Protein AF-A0A531MEI8-F1 (afdb_monomer_lite)

Radius of gyration: 16.37 Å; chains: 1; bounding box: 48×26×44 Å

Foldseek 3Di:
DDDPPPDQDDDDPVLVVVLVLLLDLPRDQDPDLDDLVSVVSSCSVCVVVVSNVSNLVSDVVVPPVSPPPDPVSVVVSVVSVVVVVVVVVVVVVVVVVVVVVVVD

Sequence (104 aa):
MDVPGLMLPSLTPAEERLLLRFADPEAAAVEDNLSAKALSALLDNAEFHGVLPIMLRKLRERGDAHLPSDAALLDKLDDLRQKATIATGQSMLLQYHGDRIMKG

Secondary structure (DSSP, 8-state):
---TT--PPPPPHHHHHHHHHHH-TTSPP------HHHHHHHHHHHHHTT-HHHHHHHHHHH-GGGS---HHHHHHHHHHHHHHHHHHHHHHHHHHHHHHHHT-

Structure (mmCIF, N/CA/C/O backbone):
data_AF-A0A531MEI8-F1
#
_entry.id   AF-A0A531MEI8-F1
#
loop_
_atom_site.group_PDB
_atom_site.id
_atom_site.type_symbol
_atom_site.label_atom_id
_atom_site.label_alt_id
_atom_site.label_comp_id
_atom_site.label_asym_id
_atom_site.label_entity_id
_atom_site.label_seq_id
_atom_site.pdbx_PDB_ins_code
_atom_site.Cartn_x
_atom_site.Cartn_y
_atom_site.Cartn_z
_atom_site.occupancy
_atom_site.B_iso_or_equiv
_atom_site.auth_seq_id
_atom_site.auth_comp_id
_atom_site.auth_asym_id
_atom_site.auth_atom_id
_atom_site.pdbx_PDB_model_num
ATOM 1 N N . MET A 1 1 ? -20.891 12.530 -15.814 1.00 36.31 1 MET A N 1
ATOM 2 C CA . MET A 1 1 ? -20.608 11.093 -15.647 1.00 36.31 1 MET A CA 1
ATOM 3 C C . MET A 1 1 ? -19.491 10.999 -14.634 1.00 36.31 1 MET A C 1
ATOM 5 O O . MET A 1 1 ? -18.416 11.514 -14.907 1.00 36.31 1 MET A O 1
ATOM 9 N N . ASP A 1 2 ? -19.797 10.468 -13.456 1.00 36.34 2 ASP A N 1
ATOM 10 C CA . ASP A 1 2 ? -18.818 10.175 -12.409 1.00 36.34 2 ASP A CA 1
ATOM 11 C C . ASP A 1 2 ? -17.957 8.993 -12.862 1.00 36.34 2 ASP A C 1
ATOM 13 O O . ASP A 1 2 ? -18.497 8.014 -13.379 1.00 36.34 2 ASP A O 1
ATOM 17 N N . VAL A 1 3 ? -16.636 9.096 -12.723 1.00 46.59 3 VAL A N 1
ATOM 18 C CA . VAL A 1 3 ? -15.703 8.000 -13.015 1.00 46.59 3 VAL A CA 1
ATOM 19 C C . VAL A 1 3 ? -15.482 7.257 -11.693 1.00 46.59 3 VAL A C 1
ATOM 21 O O . VAL A 1 3 ? -14.797 7.790 -10.816 1.00 46.59 3 VAL A O 1
ATOM 24 N N . PRO A 1 4 ? -16.063 6.060 -11.488 1.00 47.47 4 PRO A N 1
ATOM 25 C CA . PRO A 1 4 ? -15.894 5.316 -10.249 1.00 47.47 4 PRO A CA 1
ATOM 26 C C . PRO A 1 4 ? -14.499 4.684 -10.273 1.00 47.47 4 PRO A C 1
ATOM 28 O O . PRO A 1 4 ? -14.299 3.602 -10.815 1.00 47.47 4 PRO A O 1
ATOM 31 N N . GLY A 1 5 ? -13.505 5.411 -9.770 1.00 51.91 5 GLY A N 1
ATOM 32 C CA . GLY A 1 5 ? -12.112 4.949 -9.761 1.00 51.91 5 GLY A CA 1
ATOM 33 C C . GLY A 1 5 ? -11.065 6.001 -9.398 1.00 51.91 5 GLY A C 1
ATOM 34 O O . GLY A 1 5 ? -9.893 5.665 -9.302 1.00 51.91 5 GLY A O 1
ATOM 35 N N . LEU A 1 6 ? -11.464 7.260 -9.190 1.00 58.72 6 LEU A N 1
ATOM 36 C CA . LEU A 1 6 ? -10.539 8.365 -8.899 1.00 58.72 6 LEU A CA 1
ATOM 37 C C . LEU A 1 6 ? -10.592 8.869 -7.450 1.00 58.72 6 LEU A C 1
ATOM 39 O O . LEU A 1 6 ? -9.818 9.751 -7.089 1.00 58.72 6 LEU A O 1
ATOM 43 N N . MET A 1 7 ? -11.487 8.333 -6.613 1.00 78.31 7 MET A N 1
ATOM 44 C CA . MET A 1 7 ? -11.550 8.715 -5.202 1.00 78.31 7 MET A CA 1
ATOM 45 C C . MET A 1 7 ? -10.711 7.763 -4.360 1.00 78.31 7 MET A C 1
ATOM 47 O O . MET A 1 7 ? -11.099 6.621 -4.118 1.00 78.31 7 MET A O 1
ATOM 51 N N . LEU A 1 8 ? -9.563 8.263 -3.909 1.00 87.62 8 LEU A N 1
ATOM 52 C CA . LEU A 1 8 ? -8.757 7.589 -2.903 1.00 87.62 8 LEU A CA 1
ATOM 53 C C . LEU A 1 8 ? -9.525 7.505 -1.585 1.00 87.62 8 LEU A C 1
ATOM 55 O O . LEU A 1 8 ? -10.254 8.443 -1.237 1.00 87.62 8 LEU A O 1
ATOM 59 N N . PRO A 1 9 ? -9.350 6.415 -0.824 1.00 90.75 9 PRO A N 1
ATOM 60 C CA . PRO A 1 9 ? -9.899 6.347 0.515 1.00 90.75 9 PRO A CA 1
ATOM 61 C C . PRO A 1 9 ? -9.307 7.484 1.353 1.00 90.75 9 PRO A C 1
ATOM 63 O O . PRO A 1 9 ? -8.087 7.654 1.417 1.00 90.75 9 PRO A O 1
ATOM 66 N N . SER A 1 10 ? -10.186 8.272 1.975 1.00 92.19 10 SER A N 1
ATOM 67 C CA . SER A 1 10 ? -9.777 9.385 2.828 1.00 92.19 10 SER A CA 1
ATOM 68 C C . SER A 1 10 ? -8.968 8.877 4.014 1.00 92.19 10 SER A C 1
ATOM 70 O O . SER A 1 10 ? -9.349 7.901 4.662 1.00 92.19 10 SER A O 1
ATOM 72 N N . LEU A 1 11 ? -7.880 9.580 4.304 1.00 93.25 11 LEU A N 1
ATOM 73 C CA . LEU A 1 11 ? -7.025 9.324 5.448 1.00 93.25 11 LEU A CA 1
ATOM 74 C C . LEU A 1 11 ? -7.329 10.339 6.549 1.00 93.25 11 LEU A C 1
ATOM 76 O O . LEU A 1 11 ? -7.658 11.498 6.298 1.00 93.25 11 LEU A O 1
ATOM 80 N N . THR A 1 12 ? -7.221 9.905 7.796 1.00 94.44 12 THR A N 1
ATOM 81 C CA . THR A 1 12 ? -7.130 10.821 8.931 1.00 94.44 12 THR A CA 1
ATOM 82 C C . THR A 1 12 ? -5.777 11.541 8.911 1.00 94.44 12 THR A C 1
ATOM 84 O O . THR A 1 12 ? -4.801 11.002 8.385 1.00 94.44 12 THR A O 1
ATOM 87 N N . PRO A 1 13 ? -5.637 12.701 9.578 1.00 94.00 13 PRO A N 1
ATOM 88 C CA . PRO A 1 13 ? -4.348 13.396 9.655 1.00 94.00 13 PRO A CA 1
ATOM 89 C C . PRO A 1 13 ? -3.203 12.543 10.232 1.00 94.00 13 PRO A C 1
ATOM 91 O O . PRO A 1 13 ? -2.032 12.780 9.940 1.00 94.00 13 PRO A O 1
ATOM 94 N N . ALA A 1 14 ? -3.519 11.555 11.078 1.00 91.69 14 ALA A N 1
ATOM 95 C CA . ALA A 1 14 ? -2.535 10.612 11.604 1.00 91.69 14 ALA A CA 1
ATOM 96 C C . ALA A 1 14 ? -2.084 9.605 10.533 1.00 91.69 14 ALA A C 1
ATOM 98 O O . ALA A 1 14 ? -0.886 9.371 10.384 1.00 91.69 14 ALA A O 1
ATOM 99 N N . GLU A 1 15 ? -3.021 9.061 9.756 1.00 93.81 15 GLU A N 1
ATOM 100 C CA . GLU A 1 15 ? -2.733 8.146 8.647 1.00 93.81 15 GLU A CA 1
ATOM 101 C C . GLU A 1 15 ? -1.990 8.853 7.503 1.00 93.81 15 GLU A C 1
ATOM 103 O O . GLU A 1 15 ? -1.061 8.282 6.944 1.00 93.81 15 GLU A O 1
ATOM 108 N N . GLU A 1 16 ? -2.299 10.117 7.201 1.00 93.50 16 GLU A N 1
ATOM 109 C CA . GLU A 1 16 ? -1.539 10.911 6.221 1.00 93.50 16 GLU A CA 1
ATOM 110 C C . GLU A 1 16 ? -0.072 11.072 6.633 1.00 93.50 16 GLU A C 1
ATOM 112 O O . GLU A 1 16 ? 0.843 10.827 5.845 1.00 93.50 16 GLU A O 1
ATOM 117 N N . ARG A 1 17 ? 0.182 11.432 7.899 1.00 92.56 17 ARG A N 1
ATOM 118 C CA . ARG A 1 17 ? 1.552 11.496 8.437 1.00 92.56 17 ARG A CA 1
ATOM 119 C C . ARG A 1 17 ? 2.239 10.142 8.368 1.00 92.56 17 ARG A C 1
ATOM 121 O O . ARG A 1 17 ? 3.447 10.078 8.141 1.00 92.56 17 ARG A O 1
ATOM 128 N N . LEU A 1 18 ? 1.480 9.070 8.562 1.00 92.38 18 LEU A N 1
ATOM 129 C CA . LEU A 1 18 ? 2.006 7.725 8.459 1.00 92.38 18 LEU A CA 1
ATOM 130 C C . LEU A 1 18 ? 2.405 7.371 7.031 1.00 92.38 18 LEU A C 1
ATOM 132 O O . LEU A 1 18 ? 3.486 6.827 6.825 1.00 92.38 18 LEU A O 1
ATOM 136 N N . LEU A 1 19 ? 1.580 7.735 6.051 1.00 93.38 19 LEU A N 1
ATOM 137 C CA . LEU A 1 19 ? 1.895 7.583 4.637 1.00 93.38 19 LEU A CA 1
ATOM 138 C C . LEU A 1 19 ? 3.178 8.339 4.273 1.00 93.38 19 LEU A C 1
ATOM 140 O O . LEU A 1 19 ? 4.047 7.774 3.616 1.00 93.38 19 LEU A O 1
ATOM 144 N N . LEU A 1 20 ? 3.340 9.575 4.756 1.00 92.88 20 LEU A N 1
ATOM 145 C CA . LEU A 1 20 ? 4.567 10.352 4.550 1.00 92.88 20 LEU A CA 1
ATOM 146 C C . LEU A 1 20 ? 5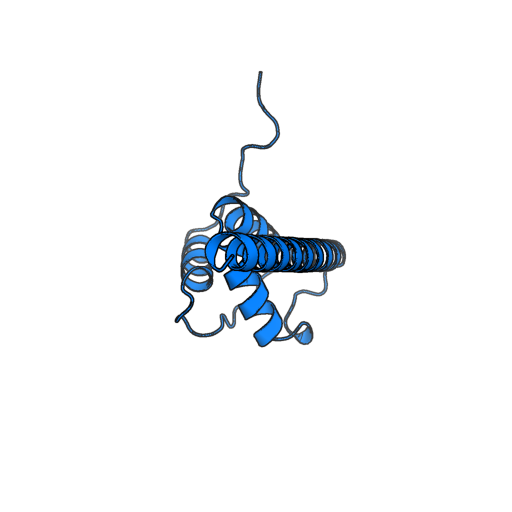.797 9.669 5.169 1.00 92.88 20 LEU A C 1
ATOM 148 O O . LEU A 1 20 ? 6.855 9.635 4.548 1.00 92.88 20 LEU A O 1
ATOM 152 N N . ARG A 1 21 ? 5.662 9.065 6.357 1.00 91.50 21 ARG A N 1
ATOM 153 C CA . ARG A 1 21 ? 6.743 8.269 6.968 1.00 91.50 21 ARG A CA 1
ATOM 154 C C . ARG A 1 21 ? 7.045 6.996 6.182 1.00 91.50 21 ARG A C 1
ATOM 156 O O . ARG A 1 21 ? 8.205 6.615 6.081 1.00 91.50 21 ARG A O 1
ATOM 163 N N . PHE A 1 22 ? 6.033 6.332 5.625 1.00 90.50 22 PHE A N 1
ATOM 164 C CA . PHE A 1 22 ? 6.248 5.190 4.736 1.00 90.50 22 PHE A CA 1
ATOM 165 C C . PHE A 1 22 ? 6.942 5.599 3.434 1.00 90.50 22 PHE A C 1
ATOM 167 O O . PHE A 1 22 ? 7.764 4.834 2.933 1.00 90.50 22 PHE A O 1
ATOM 174 N N . ALA A 1 23 ? 6.627 6.785 2.910 1.00 90.38 23 ALA A N 1
ATOM 175 C CA . ALA A 1 23 ? 7.208 7.333 1.690 1.00 90.38 23 ALA A CA 1
ATOM 176 C C . ALA A 1 23 ? 8.682 7.736 1.844 1.00 90.38 23 ALA A C 1
ATOM 178 O O . ALA A 1 23 ? 9.399 7.765 0.849 1.00 90.38 23 ALA A O 1
ATOM 179 N N . ASP A 1 24 ? 9.138 8.021 3.064 1.00 91.50 24 ASP A N 1
ATOM 180 C CA . ASP A 1 24 ? 10.538 8.318 3.356 1.00 91.50 24 ASP A CA 1
ATOM 181 C C . ASP A 1 24 ? 11.373 7.016 3.431 1.00 91.50 24 ASP A C 1
ATOM 183 O O . ASP A 1 24 ? 11.191 6.203 4.351 1.00 91.50 24 ASP A O 1
ATOM 187 N N . PRO A 1 25 ? 12.312 6.779 2.491 1.00 87.06 25 PRO A N 1
ATOM 188 C CA . PRO A 1 25 ? 13.167 5.595 2.510 1.00 87.06 25 PRO A CA 1
ATOM 189 C C . PRO A 1 25 ? 14.005 5.477 3.786 1.00 87.06 25 PRO A C 1
ATOM 191 O O . PRO A 1 25 ? 14.200 4.354 4.260 1.00 87.06 25 PRO A O 1
ATOM 194 N N . GLU A 1 26 ? 14.423 6.612 4.353 1.00 87.38 26 GLU A N 1
ATOM 195 C CA . GLU A 1 26 ? 15.337 6.721 5.494 1.00 87.38 26 GLU A CA 1
ATOM 196 C C . GLU A 1 26 ? 14.604 6.705 6.843 1.00 87.38 26 GLU A C 1
ATOM 198 O O . GLU A 1 26 ? 15.212 6.474 7.890 1.00 87.38 26 GLU A O 1
ATOM 203 N N . ALA A 1 27 ? 13.282 6.902 6.846 1.00 86.69 27 ALA A N 1
ATOM 204 C CA . ALA A 1 27 ? 12.492 6.822 8.067 1.00 86.69 27 ALA A CA 1
ATOM 205 C C . ALA A 1 27 ? 12.518 5.408 8.670 1.00 86.69 27 ALA A C 1
ATOM 207 O O . ALA A 1 27 ? 12.356 4.401 7.971 1.00 86.69 27 ALA A O 1
ATOM 208 N N . ALA A 1 28 ? 12.645 5.339 9.998 1.00 78.12 28 ALA A N 1
ATOM 209 C CA . ALA A 1 28 ? 12.577 4.086 10.745 1.00 78.12 28 ALA A CA 1
ATOM 210 C C . ALA A 1 28 ? 11.267 3.323 10.478 1.00 78.12 28 ALA A C 1
ATOM 212 O O . ALA A 1 28 ? 10.227 3.925 10.183 1.00 78.12 28 ALA A O 1
ATOM 213 N N . ALA A 1 29 ? 11.326 1.994 10.615 1.00 66.62 29 ALA A N 1
ATOM 214 C CA . ALA A 1 29 ? 10.171 1.123 10.447 1.00 66.62 29 ALA A CA 1
ATOM 215 C C . ALA A 1 29 ? 9.005 1.575 11.343 1.00 66.62 29 ALA A C 1
ATOM 217 O O . ALA A 1 29 ? 9.176 1.934 12.509 1.00 66.62 29 ALA A O 1
ATOM 218 N N . VAL A 1 30 ? 7.811 1.598 10.760 1.00 69.06 30 VAL A N 1
ATOM 219 C CA . VAL A 1 30 ? 6.597 2.069 11.419 1.00 69.06 30 VAL A CA 1
ATOM 220 C C . VAL A 1 30 ? 6.040 0.958 12.315 1.00 69.06 30 VAL A C 1
ATOM 222 O O . VAL A 1 30 ? 5.438 -0.004 11.829 1.00 69.06 30 VAL A O 1
ATOM 225 N N . GLU A 1 31 ? 6.223 1.096 13.627 1.00 64.81 31 GLU A N 1
ATOM 226 C CA . GLU A 1 31 ? 5.517 0.305 14.641 1.00 64.81 31 GLU A CA 1
ATOM 227 C C . GLU A 1 31 ? 4.156 0.934 14.952 1.00 64.81 31 GLU A C 1
ATOM 229 O O . GLU A 1 31 ? 3.952 1.520 16.008 1.00 64.81 31 GLU A O 1
ATOM 234 N N . ASP A 1 32 ? 3.214 0.817 14.018 1.00 69.19 32 ASP A N 1
ATOM 235 C CA . ASP A 1 32 ? 1.812 1.117 14.304 1.00 69.19 32 ASP A CA 1
ATOM 236 C C . ASP A 1 32 ? 0.974 -0.159 14.189 1.00 69.19 32 ASP A C 1
ATOM 238 O O . ASP A 1 32 ? 1.069 -0.919 13.214 1.00 69.19 32 ASP A O 1
ATOM 242 N N . ASN A 1 33 ? 0.163 -0.409 15.220 1.00 78.69 33 ASN A N 1
ATOM 243 C CA . ASN A 1 33 ? -0.880 -1.431 15.219 1.00 78.69 33 ASN A CA 1
ATOM 244 C C . ASN A 1 33 ? -2.073 -0.891 14.428 1.00 78.69 33 ASN A C 1
ATOM 246 O O . ASN A 1 33 ? -3.036 -0.367 14.986 1.00 78.69 33 ASN A O 1
ATOM 250 N N . LEU A 1 34 ? -1.965 -0.962 13.104 1.00 86.69 34 LEU A N 1
ATOM 251 C CA . LEU A 1 34 ? -3.000 -0.487 12.198 1.00 86.69 34 LEU A CA 1
ATOM 252 C C . LEU A 1 34 ? -4.169 -1.465 12.145 1.00 86.69 34 LEU A C 1
ATOM 254 O O . LEU A 1 34 ? -3.989 -2.676 12.199 1.00 86.69 34 LEU A O 1
ATOM 258 N N . SER A 1 35 ? -5.380 -0.941 11.973 1.00 92.50 35 SER A N 1
ATOM 259 C CA . SER A 1 35 ? -6.499 -1.785 11.555 1.00 92.50 35 SER A CA 1
ATOM 260 C C . SER A 1 35 ? -6.312 -2.226 10.100 1.00 92.50 35 SER A C 1
ATOM 262 O O . SER A 1 35 ? -5.671 -1.528 9.309 1.00 92.50 35 SER A O 1
ATOM 264 N N . ALA A 1 36 ? -6.931 -3.345 9.713 1.00 93.44 36 ALA A N 1
ATOM 265 C CA . ALA A 1 36 ? -6.898 -3.815 8.327 1.00 93.44 36 ALA A CA 1
ATOM 266 C C . ALA A 1 36 ? -7.427 -2.763 7.337 1.00 93.44 36 ALA A C 1
ATOM 268 O O . ALA A 1 36 ? -6.853 -2.555 6.269 1.00 93.44 36 ALA A O 1
ATOM 269 N N . LYS A 1 37 ? -8.475 -2.029 7.734 1.00 93.88 37 LYS A N 1
ATOM 270 C CA . LYS A 1 37 ? -9.054 -0.937 6.945 1.00 93.88 37 LYS A CA 1
ATOM 271 C C . LYS A 1 37 ? -8.062 0.210 6.737 1.00 93.88 37 LYS A C 1
ATOM 273 O O . LYS A 1 37 ? -7.897 0.656 5.606 1.00 93.88 37 LYS A O 1
ATOM 278 N N . ALA A 1 38 ? -7.407 0.661 7.807 1.00 93.62 38 ALA A N 1
ATOM 279 C CA . ALA A 1 38 ? -6.418 1.736 7.738 1.00 93.62 38 ALA A CA 1
ATOM 280 C C . ALA A 1 38 ? -5.232 1.333 6.852 1.00 93.62 38 ALA A C 1
ATOM 282 O O . ALA A 1 38 ? -4.834 2.082 5.965 1.00 93.62 38 ALA A O 1
ATOM 283 N N . LEU A 1 39 ? -4.713 0.112 7.029 1.00 94.75 39 LEU A N 1
ATOM 284 C CA . LEU A 1 39 ? -3.616 -0.388 6.206 1.00 94.75 39 LEU A CA 1
ATOM 285 C C . LEU A 1 39 ? -4.019 -0.534 4.731 1.00 94.75 39 LEU A C 1
ATOM 287 O O . LEU A 1 39 ? -3.253 -0.147 3.855 1.00 94.75 39 LEU A O 1
ATOM 291 N N . SER A 1 40 ? -5.228 -1.021 4.443 1.00 95.44 40 SER A N 1
ATOM 292 C CA . SER A 1 40 ? -5.734 -1.112 3.069 1.00 95.44 40 SER A CA 1
ATOM 293 C C . SER A 1 40 ? -5.829 0.265 2.403 1.00 95.44 40 SER A C 1
ATOM 295 O O . SER A 1 40 ? -5.361 0.419 1.273 1.00 95.44 40 SER A O 1
ATOM 297 N N . ALA A 1 41 ? -6.345 1.271 3.121 1.00 95.69 41 ALA A N 1
ATOM 298 C CA . ALA A 1 41 ? -6.431 2.644 2.629 1.00 95.69 41 ALA A CA 1
ATOM 299 C C . ALA A 1 41 ? -5.047 3.262 2.384 1.00 95.69 41 ALA A C 1
ATOM 301 O O . ALA A 1 41 ? -4.835 3.930 1.372 1.00 95.69 41 ALA A O 1
ATOM 302 N N . LEU A 1 42 ? -4.086 3.011 3.276 1.00 95.62 42 LEU A N 1
ATOM 303 C CA . LEU A 1 42 ? -2.702 3.446 3.095 1.00 95.62 42 LEU A CA 1
ATOM 304 C C . LEU A 1 42 ? -2.061 2.806 1.860 1.00 95.62 42 LEU A C 1
ATOM 306 O O . LEU A 1 42 ? -1.358 3.502 1.139 1.00 95.62 42 LEU A O 1
ATOM 310 N N . LEU A 1 43 ? -2.326 1.524 1.584 1.00 95.75 43 LEU A N 1
ATOM 311 C CA . LEU A 1 43 ? -1.822 0.844 0.384 1.00 95.75 43 LEU A CA 1
ATOM 312 C C . LEU A 1 43 ? -2.384 1.459 -0.907 1.00 95.75 43 LEU A C 1
ATOM 314 O O . LEU A 1 43 ? -1.612 1.681 -1.834 1.00 95.75 43 LEU A O 1
ATOM 318 N N . ASP A 1 44 ? -3.681 1.790 -0.950 1.00 95.81 44 ASP A N 1
ATOM 319 C CA . ASP A 1 44 ? -4.294 2.445 -2.122 1.00 95.81 44 ASP A CA 1
ATOM 320 C C . ASP A 1 44 ? -3.684 3.829 -2.370 1.00 95.81 44 ASP A C 1
ATOM 322 O O . ASP A 1 44 ? -3.319 4.180 -3.493 1.00 95.81 44 ASP A O 1
ATOM 326 N N . ASN A 1 45 ? -3.515 4.611 -1.301 1.00 95.69 45 ASN A N 1
ATOM 327 C CA . ASN A 1 45 ? -2.867 5.916 -1.391 1.00 95.69 45 ASN A CA 1
ATOM 328 C C . ASN A 1 45 ? -1.386 5.780 -1.786 1.00 95.69 45 ASN A C 1
ATOM 330 O O . ASN A 1 45 ? -0.886 6.557 -2.597 1.00 95.69 45 ASN A O 1
ATOM 334 N N . ALA A 1 46 ? -0.676 4.780 -1.260 1.00 95.12 46 ALA A N 1
ATOM 335 C CA . ALA A 1 46 ? 0.720 4.536 -1.599 1.00 95.12 46 ALA A CA 1
ATOM 336 C C . ALA A 1 46 ? 0.903 4.130 -3.067 1.00 95.12 46 ALA A C 1
ATOM 338 O O . ALA A 1 46 ? 1.865 4.566 -3.701 1.00 95.12 46 ALA A O 1
ATOM 339 N N . GLU A 1 47 ? -0.005 3.317 -3.611 1.00 94.56 47 GLU A N 1
ATOM 340 C CA . GLU A 1 47 ? -0.017 2.948 -5.029 1.00 94.56 47 GLU A CA 1
ATOM 341 C C . GLU A 1 47 ? -0.243 4.179 -5.904 1.00 94.56 47 GLU A C 1
ATOM 343 O O . GLU A 1 47 ? 0.569 4.463 -6.785 1.00 94.56 47 GLU A O 1
ATOM 348 N N . PHE A 1 48 ? -1.273 4.967 -5.595 1.00 93.38 48 PHE A N 1
ATOM 349 C CA . PHE A 1 48 ? -1.594 6.177 -6.345 1.00 93.38 48 PHE A CA 1
ATOM 350 C C . PHE A 1 48 ? -0.464 7.213 -6.336 1.00 93.38 48 PHE A C 1
ATOM 352 O O . PHE A 1 48 ? -0.175 7.830 -7.361 1.00 93.38 48 PHE A O 1
ATOM 359 N N . HIS A 1 49 ? 0.205 7.397 -5.197 1.00 92.25 49 HIS A N 1
ATOM 360 C CA . HIS A 1 49 ? 1.303 8.355 -5.060 1.00 92.25 49 HIS A CA 1
ATOM 361 C C . HIS A 1 49 ? 2.673 7.800 -5.486 1.00 92.25 49 HIS A C 1
ATOM 363 O O . HIS A 1 49 ? 3.673 8.508 -5.385 1.00 92.25 49 HIS A O 1
ATOM 369 N N . GLY A 1 50 ? 2.748 6.554 -5.969 1.00 91.19 50 GLY A N 1
ATOM 370 C CA . GLY A 1 50 ? 3.990 5.952 -6.465 1.00 91.19 50 GLY A CA 1
ATOM 371 C C . GLY A 1 50 ? 4.997 5.565 -5.376 1.00 91.19 50 GLY A C 1
ATOM 372 O O . GLY A 1 50 ? 6.165 5.324 -5.673 1.00 91.19 50 GLY A O 1
ATOM 373 N N . VAL A 1 51 ? 4.563 5.479 -4.116 1.00 93.62 51 VAL A N 1
ATOM 374 C CA . VAL A 1 51 ? 5.414 5.135 -2.958 1.00 93.62 51 VAL A CA 1
ATOM 375 C C . VAL A 1 51 ? 5.206 3.698 -2.466 1.00 93.62 51 VAL A C 1
ATOM 377 O O . VAL A 1 51 ? 5.895 3.242 -1.550 1.00 93.62 51 VAL A O 1
ATOM 380 N N . LEU A 1 52 ? 4.305 2.946 -3.107 1.00 94.44 52 LEU A N 1
ATOM 381 C CA . LEU A 1 52 ? 4.006 1.549 -2.788 1.00 94.44 52 LEU A CA 1
ATOM 382 C C . LEU A 1 52 ? 5.249 0.642 -2.684 1.00 94.44 52 LEU A C 1
ATOM 384 O O . LEU A 1 52 ? 5.315 -0.117 -1.716 1.00 94.44 52 LEU A O 1
ATOM 388 N N . PRO A 1 53 ? 6.262 0.701 -3.577 1.00 91.81 53 PRO A N 1
ATOM 389 C CA . PRO A 1 53 ? 7.434 -0.172 -3.458 1.00 91.81 53 PRO A CA 1
ATOM 390 C C . PRO A 1 53 ? 8.197 0.010 -2.139 1.00 91.81 53 PRO A C 1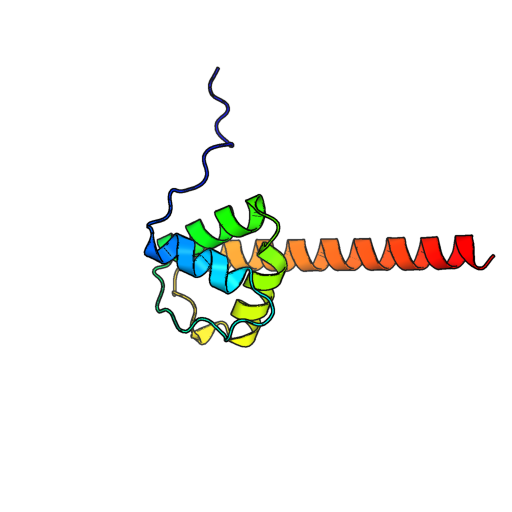
ATOM 392 O O . PRO A 1 53 ? 8.657 -0.968 -1.546 1.00 91.81 53 PRO A O 1
ATOM 395 N N . ILE A 1 54 ? 8.299 1.251 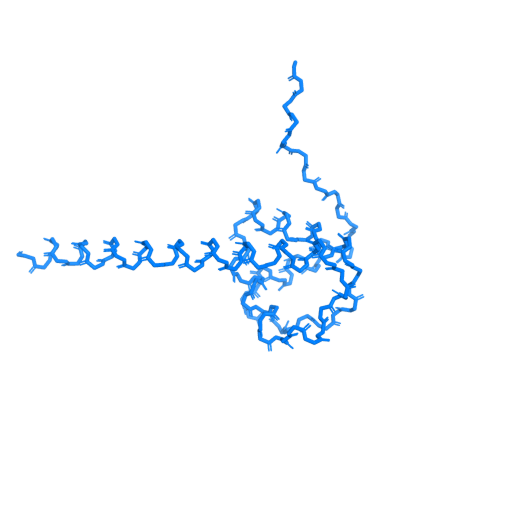-1.653 1.00 91.62 54 ILE A N 1
ATOM 396 C CA . ILE A 1 54 ? 8.971 1.583 -0.390 1.00 91.62 54 ILE A CA 1
ATOM 397 C C . ILE A 1 54 ? 8.150 1.034 0.781 1.00 91.62 54 ILE A C 1
ATOM 399 O O . ILE A 1 54 ? 8.691 0.366 1.665 1.00 91.62 54 ILE A O 1
ATOM 403 N N . MET A 1 55 ? 6.833 1.249 0.751 1.00 93.38 55 MET A N 1
ATOM 404 C CA . MET A 1 55 ? 5.920 0.756 1.779 1.00 93.38 55 MET A CA 1
ATOM 405 C C . MET A 1 55 ? 5.931 -0.778 1.870 1.00 93.38 55 MET A C 1
ATOM 407 O O . MET A 1 55 ? 6.105 -1.322 2.960 1.00 93.38 55 MET A O 1
ATOM 411 N N . LEU A 1 56 ? 5.826 -1.489 0.740 1.00 92.81 56 LEU A N 1
ATOM 412 C CA . LEU A 1 56 ? 5.883 -2.957 0.701 1.00 92.81 56 LEU A CA 1
ATOM 413 C C . LEU A 1 56 ? 7.221 -3.493 1.222 1.00 92.81 56 LEU A C 1
ATOM 415 O O . LEU A 1 56 ? 7.237 -4.507 1.924 1.00 92.81 56 LEU A O 1
ATOM 419 N N . ARG A 1 57 ? 8.337 -2.811 0.921 1.00 90.12 57 ARG A N 1
ATOM 420 C CA . ARG A 1 57 ? 9.659 -3.164 1.458 1.00 90.12 57 ARG A CA 1
ATOM 421 C C . ARG A 1 57 ? 9.667 -3.090 2.986 1.00 90.12 57 ARG A C 1
ATOM 423 O O . ARG A 1 57 ? 10.013 -4.081 3.621 1.00 90.12 57 ARG A O 1
ATOM 430 N N . LYS A 1 58 ? 9.219 -1.968 3.562 1.00 90.38 58 LYS A N 1
ATOM 431 C CA . LYS A 1 58 ? 9.170 -1.762 5.022 1.00 90.38 58 LYS A CA 1
ATOM 432 C C . LYS A 1 58 ? 8.221 -2.750 5.719 1.00 90.38 58 LYS A C 1
ATOM 434 O O . LYS A 1 58 ? 8.554 -3.279 6.775 1.00 90.38 58 LYS A O 1
ATOM 439 N N . LEU A 1 59 ? 7.062 -3.053 5.123 1.00 90.38 59 LEU A N 1
ATOM 440 C CA . LEU A 1 59 ? 6.140 -4.069 5.654 1.00 90.38 59 LEU A CA 1
ATOM 441 C C . LEU A 1 59 ? 6.775 -5.466 5.661 1.00 90.38 59 LEU A C 1
ATOM 443 O O . LEU A 1 59 ? 6.634 -6.198 6.637 1.00 90.38 59 LEU A O 1
ATOM 447 N N . ARG A 1 60 ? 7.515 -5.824 4.603 1.00 88.19 60 ARG A N 1
ATOM 448 C CA . ARG A 1 60 ? 8.245 -7.097 4.533 1.00 88.19 60 ARG A CA 1
ATOM 449 C C . ARG A 1 60 ? 9.386 -7.169 5.550 1.00 88.19 60 ARG A C 1
ATOM 451 O O . ARG A 1 60 ? 9.574 -8.218 6.151 1.00 88.19 60 ARG A O 1
ATOM 458 N N . GLU A 1 61 ? 10.126 -6.078 5.751 1.00 88.25 61 GLU A N 1
ATOM 459 C CA . GLU A 1 61 ? 11.193 -5.976 6.764 1.00 88.25 61 GLU A CA 1
ATOM 460 C C . GLU A 1 61 ? 10.651 -6.161 8.192 1.00 88.25 61 GLU A C 1
ATOM 462 O O . GLU A 1 61 ? 11.300 -6.800 9.016 1.00 88.25 61 GLU A O 1
ATOM 467 N N . ARG A 1 62 ? 9.439 -5.658 8.470 1.00 85.50 62 ARG A N 1
ATOM 468 C CA . ARG A 1 62 ? 8.736 -5.863 9.749 1.00 85.50 62 ARG A CA 1
ATOM 469 C C . ARG A 1 62 ? 8.248 -7.308 9.936 1.00 85.50 62 ARG A C 1
ATOM 471 O O . ARG A 1 62 ? 8.129 -7.775 11.067 1.00 85.50 62 ARG A O 1
ATOM 478 N N . GLY A 1 63 ? 7.969 -8.015 8.844 1.00 85.38 63 GLY A N 1
ATOM 479 C CA . GLY A 1 63 ? 7.483 -9.392 8.843 1.00 85.38 63 GLY A CA 1
ATOM 480 C C . GLY A 1 63 ? 5.969 -9.515 9.042 1.00 85.38 63 GLY A C 1
ATOM 481 O O . GLY A 1 63 ? 5.345 -8.761 9.792 1.00 85.38 63 GLY A O 1
ATOM 482 N N . ASP A 1 64 ? 5.385 -10.521 8.389 1.00 82.19 64 ASP A N 1
ATOM 483 C CA . ASP A 1 64 ? 3.929 -10.681 8.260 1.00 82.19 64 ASP A CA 1
ATOM 484 C C . ASP A 1 64 ? 3.210 -10.995 9.583 1.00 82.19 64 ASP A C 1
ATOM 486 O O . ASP A 1 64 ? 2.015 -10.743 9.704 1.00 82.19 64 ASP A O 1
ATOM 490 N N . ALA A 1 65 ? 3.932 -11.453 10.612 1.00 82.50 65 ALA A N 1
ATOM 491 C CA . ALA A 1 65 ? 3.384 -11.683 11.953 1.00 82.50 65 ALA A CA 1
ATOM 492 C C . ALA A 1 65 ? 2.842 -10.407 12.628 1.00 82.50 65 ALA A C 1
ATOM 494 O O . ALA A 1 65 ? 2.070 -10.494 13.580 1.00 82.50 65 ALA A O 1
ATOM 495 N N . HIS A 1 66 ? 3.247 -9.228 12.146 1.00 83.69 66 HIS A N 1
ATOM 496 C CA . HIS A 1 66 ? 2.790 -7.934 12.653 1.00 83.69 66 HIS A CA 1
ATOM 497 C C . HIS A 1 66 ? 1.656 -7.319 11.822 1.00 83.69 66 HIS A C 1
ATOM 499 O O . HIS A 1 66 ? 1.230 -6.196 12.106 1.00 83.69 66 HIS A O 1
ATOM 505 N N . LEU A 1 67 ? 1.198 -8.009 10.774 1.00 87.50 67 LEU A N 1
ATOM 506 C CA . LEU A 1 67 ? 0.075 -7.558 9.967 1.00 87.50 67 LEU A CA 1
ATOM 507 C C . LEU A 1 67 ? -1.253 -7.899 10.654 1.00 87.50 67 LEU A C 1
ATOM 509 O O . LEU A 1 67 ? -1.353 -8.906 11.357 1.00 87.50 67 LEU A O 1
ATOM 513 N N . PRO A 1 68 ? -2.302 -7.092 10.432 1.00 90.25 68 PRO A N 1
ATOM 514 C CA . PRO A 1 68 ? -3.648 -7.449 10.854 1.00 90.25 68 PRO A CA 1
ATOM 515 C C . PRO A 1 68 ? -4.087 -8.771 10.221 1.00 90.25 68 PRO A C 1
ATOM 517 O O . PRO A 1 68 ? -3.957 -8.953 9.010 1.00 90.25 68 PRO A O 1
ATOM 520 N N . SER A 1 69 ? -4.658 -9.664 11.029 1.00 88.19 69 SER A N 1
ATOM 521 C CA . SER A 1 69 ? -5.221 -10.941 10.575 1.00 88.19 69 SER A CA 1
ATOM 522 C C . SER A 1 69 ? -6.560 -10.737 9.855 1.00 88.19 69 SER A C 1
ATOM 524 O O . SER A 1 69 ? -7.617 -11.072 10.384 1.00 88.19 69 SER A O 1
ATOM 526 N N . ASP A 1 70 ? -6.515 -10.155 8.660 1.00 94.50 70 ASP A N 1
ATOM 527 C CA . ASP A 1 70 ? -7.663 -9.937 7.779 1.00 94.50 70 ASP A CA 1
ATOM 528 C C . ASP A 1 70 ? -7.382 -10.542 6.400 1.00 94.50 70 ASP A C 1
ATOM 530 O O . ASP A 1 70 ? -6.411 -10.178 5.741 1.00 94.50 70 ASP A O 1
ATOM 534 N N . ALA A 1 71 ? -8.218 -11.489 5.968 1.00 93.00 71 ALA A N 1
ATOM 535 C CA . ALA A 1 71 ? -7.965 -12.266 4.753 1.00 93.00 71 ALA A CA 1
ATOM 536 C C . ALA A 1 71 ? -7.936 -11.394 3.487 1.00 93.00 71 ALA A C 1
ATOM 538 O O . ALA A 1 71 ? -7.041 -11.543 2.664 1.00 93.00 71 ALA A O 1
ATOM 539 N N . ALA A 1 72 ? -8.859 -10.434 3.363 1.00 93.50 72 ALA A N 1
ATOM 540 C CA . ALA A 1 72 ? -8.932 -9.567 2.189 1.00 93.50 72 ALA A CA 1
ATOM 541 C C . ALA A 1 72 ? -7.707 -8.645 2.079 1.00 93.50 72 ALA A C 1
ATOM 543 O O . ALA A 1 72 ? -7.192 -8.407 0.986 1.00 93.50 72 ALA A O 1
ATOM 544 N N . LEU A 1 73 ? -7.218 -8.137 3.212 1.00 94.38 73 LEU A N 1
ATOM 545 C CA . LEU A 1 73 ? -5.974 -7.378 3.269 1.00 94.38 73 LEU A CA 1
ATOM 546 C C . LEU A 1 73 ? -4.759 -8.237 2.891 1.00 94.38 73 LEU A C 1
ATOM 548 O O . LEU A 1 73 ? -3.884 -7.754 2.174 1.00 94.38 73 LEU A O 1
ATOM 552 N N . LEU A 1 74 ? -4.686 -9.477 3.382 1.00 93.38 74 LEU A N 1
ATOM 553 C CA . LEU A 1 74 ? -3.578 -10.384 3.076 1.00 93.38 74 LEU A CA 1
ATOM 554 C C . LEU A 1 74 ? -3.547 -10.749 1.587 1.00 93.38 74 LEU A C 1
ATOM 556 O O . LEU A 1 74 ? -2.483 -10.659 0.979 1.00 93.38 74 LEU A O 1
ATOM 560 N N . ASP A 1 75 ? -4.701 -11.043 0.985 1.00 94.94 75 ASP A N 1
ATOM 561 C CA . ASP A 1 75 ? -4.822 -11.301 -0.456 1.00 94.94 75 ASP A CA 1
ATOM 562 C C . ASP A 1 75 ? -4.383 -10.081 -1.281 1.00 94.94 75 ASP A C 1
ATOM 564 O O . ASP A 1 75 ? -3.616 -10.201 -2.237 1.00 94.94 75 ASP A O 1
ATOM 568 N N . LYS A 1 76 ? -4.808 -8.876 -0.877 1.00 94.69 76 LYS A N 1
ATOM 569 C CA . LYS A 1 76 ? -4.371 -7.622 -1.509 1.00 94.69 76 LYS A CA 1
ATOM 570 C C . LYS A 1 76 ? -2.859 -7.433 -1.399 1.00 94.69 76 LYS A C 1
ATOM 572 O O . LYS A 1 76 ? -2.218 -7.025 -2.363 1.00 94.69 76 LYS A O 1
ATOM 577 N N . LEU A 1 77 ? -2.272 -7.701 -0.234 1.00 94.75 77 LEU A N 1
ATOM 578 C CA . LEU A 1 77 ? -0.827 -7.587 -0.040 1.00 94.75 77 LEU A CA 1
ATOM 579 C C . LEU A 1 77 ? -0.054 -8.568 -0.921 1.00 94.75 77 LEU A C 1
ATOM 581 O O . LEU A 1 77 ? 0.977 -8.180 -1.470 1.00 94.75 77 LEU A O 1
ATOM 585 N N . ASP A 1 78 ? -0.537 -9.800 -1.064 1.00 94.06 78 ASP A N 1
ATOM 586 C CA . ASP A 1 78 ? 0.080 -10.798 -1.936 1.00 94.06 78 ASP A CA 1
ATOM 587 C C . ASP A 1 78 ? 0.039 -10.360 -3.408 1.00 94.06 78 ASP A C 1
ATOM 589 O O . ASP A 1 78 ? 1.085 -10.292 -4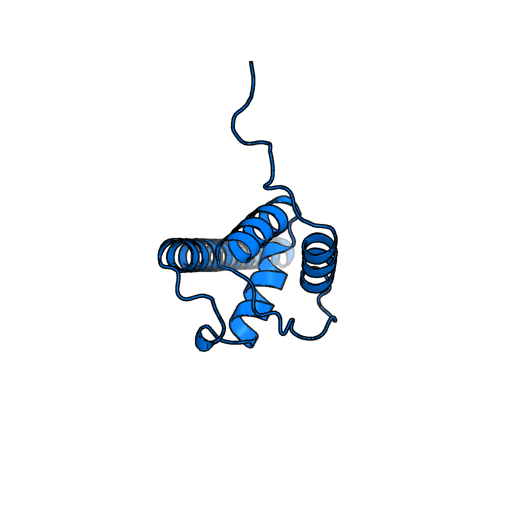.059 1.00 94.06 78 ASP A O 1
ATOM 593 N N . ASP A 1 79 ? -1.123 -9.907 -3.894 1.00 95.38 79 ASP A N 1
ATOM 594 C CA . ASP A 1 79 ? -1.280 -9.367 -5.252 1.00 95.38 79 ASP A CA 1
ATOM 595 C C . ASP A 1 79 ? -0.339 -8.174 -5.512 1.00 95.38 79 ASP A C 1
ATOM 597 O O . ASP A 1 79 ? 0.393 -8.140 -6.506 1.00 95.38 79 ASP A O 1
ATOM 601 N N . LEU A 1 80 ? -0.275 -7.212 -4.584 1.00 95.38 80 LEU A N 1
ATOM 602 C CA . LEU A 1 80 ? 0.611 -6.049 -4.710 1.00 95.38 80 LEU A CA 1
ATOM 603 C C . LEU A 1 80 ? 2.097 -6.450 -4.707 1.00 95.38 80 LEU A C 1
ATOM 605 O O . LEU A 1 80 ? 2.892 -5.905 -5.480 1.00 95.38 80 LEU A O 1
ATOM 609 N N . ARG A 1 81 ? 2.494 -7.426 -3.880 1.00 93.56 81 ARG A N 1
ATOM 610 C CA . ARG A 1 81 ? 3.867 -7.966 -3.851 1.00 93.56 81 ARG A CA 1
ATOM 611 C C . ARG A 1 81 ? 4.213 -8.694 -5.148 1.00 93.56 81 ARG A C 1
ATOM 613 O O . ARG A 1 81 ? 5.329 -8.535 -5.660 1.00 93.56 81 ARG A O 1
ATOM 620 N N . GLN A 1 82 ? 3.273 -9.453 -5.703 1.00 92.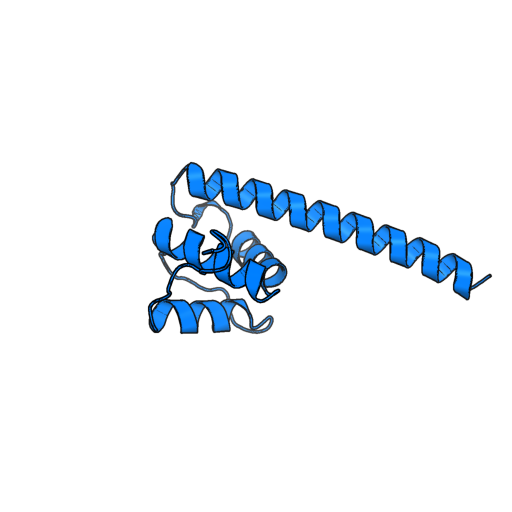44 82 GLN A N 1
ATOM 621 C CA . GLN A 1 82 ? 3.449 -10.135 -6.979 1.00 92.44 82 GLN A CA 1
ATOM 622 C C . GLN A 1 82 ? 3.609 -9.125 -8.122 1.00 92.44 82 GLN A C 1
ATOM 624 O O . GLN A 1 82 ? 4.575 -9.210 -8.886 1.00 92.44 82 GLN A O 1
ATOM 629 N N . LYS A 1 83 ? 2.732 -8.117 -8.196 1.00 90.88 83 LYS A N 1
ATOM 630 C CA . LYS A 1 83 ? 2.818 -7.023 -9.178 1.00 90.88 83 LYS A CA 1
ATOM 631 C C . LYS A 1 83 ? 4.155 -6.289 -9.102 1.00 90.88 83 LYS A C 1
ATOM 633 O O . LYS A 1 83 ? 4.805 -6.098 -10.130 1.00 90.88 83 LYS A O 1
ATOM 638 N N . ALA A 1 84 ? 4.611 -5.945 -7.896 1.00 87.06 84 ALA A N 1
ATOM 639 C CA . ALA A 1 84 ? 5.901 -5.28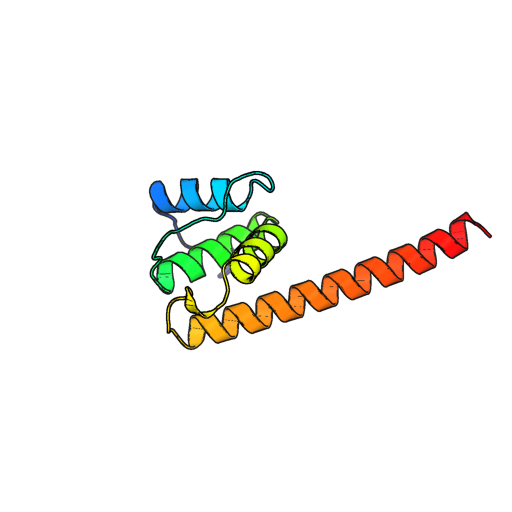6 -7.692 1.00 87.06 84 ALA A CA 1
ATOM 640 C C . ALA A 1 84 ? 7.084 -6.155 -8.163 1.00 87.06 84 ALA A C 1
ATOM 642 O O . ALA A 1 84 ? 8.016 -5.654 -8.800 1.00 87.06 84 ALA A O 1
ATOM 643 N N . THR A 1 85 ? 7.035 -7.465 -7.903 1.00 86.75 85 THR A N 1
ATOM 644 C CA . THR A 1 85 ? 8.049 -8.426 -8.369 1.00 86.75 85 THR A CA 1
ATOM 645 C C . THR A 1 85 ? 8.111 -8.484 -9.894 1.00 86.75 85 THR A C 1
ATOM 647 O O . THR A 1 85 ? 9.195 -8.393 -10.473 1.00 86.75 85 THR A O 1
ATOM 650 N N . ILE A 1 86 ? 6.954 -8.580 -10.556 1.00 87.12 86 ILE A N 1
ATOM 651 C CA . ILE A 1 86 ? 6.863 -8.624 -12.021 1.00 87.12 86 ILE A CA 1
ATOM 652 C C . ILE A 1 86 ? 7.405 -7.330 -12.635 1.00 87.12 86 ILE A C 1
ATOM 654 O O . ILE A 1 86 ? 8.259 -7.390 -13.520 1.00 87.12 86 ILE A O 1
ATOM 658 N N . ALA A 1 87 ? 6.973 -6.169 -12.132 1.00 85.19 87 ALA A N 1
ATOM 659 C CA . ALA A 1 87 ? 7.425 -4.866 -12.623 1.00 85.19 87 ALA A CA 1
ATOM 660 C C . ALA A 1 87 ? 8.947 -4.686 -12.471 1.00 85.19 87 ALA A C 1
ATOM 662 O O . ALA A 1 87 ? 9.618 -4.164 -13.368 1.00 85.19 87 ALA A O 1
ATOM 663 N N . THR A 1 88 ? 9.515 -5.183 -11.367 1.00 84.00 88 THR A N 1
ATOM 664 C CA . THR A 1 88 ? 10.968 -5.198 -11.147 1.00 84.00 88 THR A CA 1
ATOM 665 C C . THR A 1 88 ? 11.669 -6.094 -12.169 1.00 84.00 88 THR A C 1
ATOM 667 O O . THR A 1 88 ? 12.624 -5.662 -12.814 1.00 84.00 88 THR A O 1
ATOM 670 N N . GLY A 1 89 ? 11.172 -7.318 -12.377 1.00 85.31 89 GLY A N 1
ATOM 671 C CA . GLY A 1 89 ? 11.693 -8.247 -13.385 1.00 85.31 89 GLY A CA 1
ATOM 672 C C . GLY A 1 89 ? 11.690 -7.658 -14.799 1.00 85.31 89 GLY A C 1
ATOM 673 O O . GLY A 1 89 ? 12.698 -7.722 -15.503 1.00 85.31 89 GLY A O 1
ATOM 674 N N . GLN A 1 90 ? 10.588 -7.016 -15.191 1.00 88.50 90 GLN A N 1
ATOM 675 C CA . GLN A 1 90 ? 10.459 -6.339 -16.484 1.00 88.50 90 GLN A CA 1
ATOM 676 C C . GLN A 1 90 ? 11.447 -5.176 -16.626 1.00 88.50 90 GLN A C 1
ATOM 678 O O . GLN A 1 90 ? 12.101 -5.051 -17.661 1.00 88.50 90 GLN A O 1
ATOM 683 N N . SER A 1 91 ? 11.612 -4.367 -15.579 1.00 85.56 91 SER A N 1
ATOM 684 C CA . SER A 1 91 ? 12.561 -3.248 -15.579 1.00 85.56 91 SER A CA 1
ATOM 685 C C . SER A 1 91 ? 14.007 -3.725 -15.740 1.00 85.56 91 SER A C 1
ATOM 687 O O . SER A 1 91 ? 14.751 -3.166 -16.544 1.00 85.56 91 SER A O 1
ATOM 689 N N . MET A 1 92 ? 14.397 -4.798 -15.042 1.00 90.25 92 MET A N 1
ATOM 690 C CA . MET A 1 92 ? 15.734 -5.393 -15.177 1.00 90.25 92 MET A CA 1
ATOM 691 C C . MET A 1 92 ? 15.984 -5.933 -16.588 1.00 90.25 92 MET A C 1
ATOM 693 O O . MET A 1 92 ? 17.066 -5.739 -17.142 1.00 90.25 92 MET A O 1
ATOM 697 N N . LEU A 1 93 ? 14.986 -6.580 -17.198 1.00 90.44 93 LEU A N 1
ATOM 698 C CA . LEU A 1 93 ? 15.095 -7.053 -18.578 1.00 90.44 93 LEU A CA 1
ATOM 699 C C . LEU A 1 93 ? 15.280 -5.889 -19.554 1.00 90.44 93 LEU A C 1
ATOM 701 O O . LEU A 1 93 ? 16.153 -5.963 -20.417 1.00 90.44 93 LEU A O 1
ATOM 705 N N . LEU A 1 94 ? 14.510 -4.808 -19.411 1.00 89.38 94 LEU A N 1
ATOM 706 C CA . LEU A 1 94 ? 14.654 -3.617 -20.252 1.00 89.38 94 LEU A CA 1
ATOM 707 C C . LEU A 1 94 ? 16.038 -2.977 -20.101 1.00 89.38 94 LEU A C 1
ATOM 709 O O . LEU A 1 94 ? 16.669 -2.661 -21.108 1.00 89.38 94 LEU A O 1
ATOM 713 N N . GLN A 1 95 ? 16.542 -2.850 -18.870 1.00 83.50 95 GLN A N 1
ATOM 714 C CA . GLN A 1 95 ? 17.894 -2.347 -18.605 1.00 83.50 95 GLN A CA 1
ATOM 715 C C . GLN A 1 95 ? 18.963 -3.227 -19.257 1.00 83.50 95 GLN A C 1
ATOM 717 O O . GLN A 1 95 ? 19.830 -2.710 -19.952 1.00 83.50 95 GLN A O 1
ATOM 722 N N . TYR A 1 96 ? 18.868 -4.551 -19.110 1.00 87.38 96 TYR A N 1
ATOM 723 C CA . TYR A 1 96 ? 19.799 -5.488 -19.740 1.00 87.38 96 TYR A CA 1
ATOM 724 C C . TYR A 1 96 ? 19.830 -5.347 -21.271 1.00 87.38 96 TYR A C 1
ATOM 726 O O . TYR A 1 96 ? 20.902 -5.365 -21.878 1.00 87.38 96 TYR A O 1
ATOM 734 N N . HIS A 1 97 ? 18.667 -5.180 -21.907 1.00 85.62 97 HIS A N 1
ATOM 735 C CA . HIS A 1 97 ? 18.596 -4.963 -23.354 1.00 85.62 97 HIS A CA 1
ATOM 736 C C . HIS A 1 97 ? 19.153 -3.590 -23.754 1.00 85.62 97 HIS A C 1
ATOM 738 O O . HIS A 1 97 ? 19.900 -3.506 -24.727 1.00 85.62 97 HIS A O 1
ATOM 744 N N . GLY A 1 98 ? 18.849 -2.532 -22.996 1.00 82.75 98 GLY A N 1
ATOM 745 C CA . GLY A 1 98 ? 19.375 -1.186 -23.240 1.00 82.75 98 GLY A CA 1
ATOM 746 C C . GLY A 1 98 ? 20.900 -1.116 -23.131 1.00 82.75 98 GLY A C 1
ATOM 747 O O . GLY A 1 98 ? 21.557 -0.582 -24.024 1.00 82.75 98 GLY A O 1
ATOM 748 N N . ASP A 1 99 ? 21.470 -1.737 -22.097 1.00 84.12 99 ASP A N 1
ATOM 749 C CA . ASP A 1 99 ? 22.918 -1.833 -21.893 1.00 84.12 99 ASP A CA 1
ATOM 750 C C . ASP A 1 99 ? 23.615 -2.536 -23.060 1.00 84.12 99 ASP A C 1
ATOM 752 O O . ASP A 1 99 ? 24.681 -2.104 -23.496 1.00 84.12 99 ASP A O 1
ATOM 756 N N . ARG A 1 100 ? 23.006 -3.597 -23.601 1.00 79.50 100 ARG A N 1
ATOM 757 C CA . ARG A 1 100 ? 23.538 -4.317 -24.767 1.00 79.50 100 ARG A CA 1
ATOM 758 C C . ARG A 1 100 ? 23.490 -3.502 -26.056 1.00 79.50 100 ARG A C 1
ATOM 760 O O . ARG A 1 100 ? 24.369 -3.680 -26.888 1.00 79.50 100 ARG A O 1
ATOM 767 N N . ILE A 1 101 ? 22.481 -2.650 -26.231 1.00 78.12 101 ILE A N 1
ATOM 768 C CA . ILE A 1 101 ? 22.359 -1.782 -27.411 1.00 78.12 101 ILE A CA 1
ATOM 769 C C . ILE A 1 101 ? 23.359 -0.622 -27.329 1.00 78.12 101 ILE A C 1
ATOM 771 O O . ILE A 1 101 ? 23.984 -0.294 -28.329 1.00 78.12 101 ILE A O 1
ATOM 775 N N . MET A 1 102 ? 23.538 -0.016 -26.151 1.00 68.00 102 MET A N 1
ATOM 776 C CA . MET A 1 102 ? 24.455 1.120 -25.973 1.00 68.00 102 MET A CA 1
ATOM 777 C C . MET A 1 102 ? 25.937 0.729 -25.925 1.00 68.00 102 MET A C 1
ATOM 779 O O . MET A 1 102 ? 26.786 1.560 -26.231 1.00 68.00 102 MET A O 1
ATOM 783 N N . LYS A 1 103 ? 26.257 -0.504 -25.514 1.00 72.50 103 LYS A N 1
ATOM 784 C CA . LYS A 1 103 ? 27.633 -1.038 -25.480 1.00 72.50 103 LYS A CA 1
ATOM 785 C C . LYS A 1 103 ? 27.992 -1.858 -26.732 1.00 72.50 103 LYS A C 1
ATOM 787 O O . LYS A 1 103 ? 29.039 -2.505 -26.725 1.00 72.50 103 LYS A O 1
ATOM 792 N N . GLY A 1 104 ? 27.105 -1.885 -27.733 1.00 54.03 104 GLY A N 1
ATOM 793 C CA . GLY A 1 104 ? 27.323 -2.520 -29.036 1.00 54.03 104 GLY A CA 1
ATOM 794 C C . GLY A 1 104 ? 28.312 -1.761 -29.905 1.00 54.03 104 GLY A C 1
ATOM 795 O O . GLY A 1 104 ? 28.301 -0.512 -29.852 1.00 54.03 104 GLY A O 1
#

pLDDT: mean 86.01, std 12.52, range [36.31, 95.81]